Protein AF-A0A9W7ET87-F1 (afdb_monomer_lite)

Foldseek 3Di:
DDPPPDQDFFDQDDQVLLCLLQVLLCVLPVQAGAPPPQNSVLLSLVLRVLLSLLSVDPDPLVSLCVQQPDDPLSVVLVVQLVVLLPDPAQPDSSPSCLVRRRDDDRSSSSSSSSNSSSLSNQLSNQLVVVQVVLCPDPVVVVDPPPPPDPGRYRHLVSSLVSCVVDPRSCRNCVVSSVD

Organism: NCBI:txid1606542

InterPro domains:
  IPR009072 Histone-fold [G3DSA:1.10.20.10] (24-173)

Structure (mmCIF, N/CA/C/O backbone):
data_AF-A0A9W7ET87-F1
#
_entry.id   AF-A0A9W7ET87-F1
#
loop_
_atom_site.group_PDB
_atom_site.id
_atom_site.type_symbol
_atom_site.label_atom_id
_atom_site.label_alt_id
_atom_site.label_comp_id
_atom_site.label_asym_id
_atom_site.label_entity_id
_atom_site.label_seq_id
_atom_site.pdbx_PDB_ins_code
_atom_site.Cartn_x
_atom_site.Cartn_y
_atom_site.Cartn_z
_atom_site.occupancy
_atom_site.B_iso_or_equiv
_atom_site.auth_seq_id
_atom_site.auth_comp_id
_atom_site.auth_asym_id
_atom_site.auth_atom_id
_atom_site.pdbx_PDB_model_num
ATOM 1 N N . MET A 1 1 ? -13.942 -18.338 32.109 1.00 41.56 1 MET A N 1
ATOM 2 C CA . MET A 1 1 ? -13.929 -19.021 30.799 1.00 41.56 1 MET A CA 1
ATOM 3 C C . MET A 1 1 ? -13.629 -17.959 29.756 1.00 41.56 1 MET A C 1
ATOM 5 O O . MET A 1 1 ? -14.531 -17.218 29.395 1.00 41.56 1 MET A O 1
ATOM 9 N N . SER A 1 2 ? -12.359 -17.793 29.382 1.00 45.06 2 SER A N 1
ATOM 10 C CA . SER A 1 2 ? -11.995 -16.888 28.287 1.00 45.06 2 SER A CA 1
ATOM 11 C C . SER A 1 2 ? -12.420 -17.570 26.992 1.00 45.06 2 SER A C 1
ATOM 13 O O . SER A 1 2 ? -11.926 -18.655 26.682 1.00 45.06 2 SER A O 1
ATOM 15 N N . GLN A 1 3 ? -13.413 -17.016 26.299 1.00 45.44 3 GLN A N 1
ATOM 16 C CA . GLN A 1 3 ? -13.704 -17.449 24.941 1.00 45.44 3 GLN A CA 1
ATOM 17 C C . GLN A 1 3 ? -12.479 -17.094 24.098 1.00 45.44 3 GLN A C 1
ATOM 19 O O . GLN A 1 3 ? -12.115 -15.926 24.013 1.00 45.44 3 GLN A O 1
ATOM 24 N N . ASN A 1 4 ? -11.852 -18.105 23.493 1.00 49.28 4 ASN A N 1
ATOM 25 C CA . ASN A 1 4 ? -10.883 -17.937 22.413 1.00 49.28 4 ASN A CA 1
ATOM 26 C C . ASN A 1 4 ? -11.616 -17.279 21.227 1.00 49.28 4 ASN A C 1
ATOM 28 O O . ASN A 1 4 ? -12.059 -17.959 20.301 1.00 49.28 4 ASN A O 1
ATOM 32 N N . GLN A 1 5 ? -11.835 -15.966 21.283 1.00 60.59 5 GLN A N 1
ATOM 33 C CA . GLN A 1 5 ? -12.252 -15.206 20.116 1.00 60.59 5 GLN A CA 1
ATOM 34 C C . GLN A 1 5 ? -11.038 -15.125 19.199 1.00 60.59 5 GLN A C 1
ATOM 36 O O . GLN A 1 5 ? -10.019 -14.537 19.547 1.00 60.59 5 GLN A O 1
ATOM 41 N N . ALA A 1 6 ? -11.126 -15.794 18.051 1.00 79.62 6 ALA A N 1
ATOM 42 C CA . ALA A 1 6 ? -10.106 -15.690 17.023 1.00 79.62 6 ALA A CA 1
ATOM 43 C C . ALA A 1 6 ? -9.986 -14.226 16.580 1.00 79.62 6 ALA A C 1
ATOM 45 O O . ALA A 1 6 ? -11.005 -13.591 16.298 1.00 79.62 6 ALA A O 1
ATOM 46 N N . THR A 1 7 ? -8.755 -13.716 16.500 1.00 85.00 7 THR A N 1
ATOM 47 C CA . THR A 1 7 ? -8.470 -12.367 16.005 1.00 85.00 7 THR A CA 1
ATOM 48 C C . THR A 1 7 ? -9.139 -12.160 14.641 1.00 85.00 7 THR A C 1
ATOM 50 O O . THR A 1 7 ? -8.925 -12.983 13.737 1.00 85.00 7 THR A O 1
ATOM 53 N N . PRO A 1 8 ? -9.964 -11.109 14.468 1.00 89.12 8 PRO A N 1
ATOM 54 C CA . PRO A 1 8 ? -10.597 -10.811 13.191 1.00 89.12 8 PRO A CA 1
ATOM 55 C C . PRO A 1 8 ? -9.557 -10.661 12.076 1.00 89.12 8 PRO A C 1
ATOM 57 O O . PRO A 1 8 ? -8.493 -10.085 12.278 1.00 89.12 8 PRO A O 1
ATOM 60 N N . LYS A 1 9 ? -9.861 -11.177 10.881 1.00 90.75 9 LYS A N 1
ATOM 61 C CA . LYS A 1 9 ? -8.979 -11.094 9.707 1.00 90.75 9 LYS A CA 1
ATOM 62 C C . LYS A 1 9 ? -9.678 -10.416 8.547 1.00 90.75 9 LYS A C 1
ATOM 64 O O . LYS A 1 9 ? -10.901 -10.511 8.414 1.00 90.75 9 LYS A O 1
ATOM 69 N N . MET A 1 10 ? -8.895 -9.778 7.682 1.00 92.88 10 MET A N 1
ATOM 70 C CA . MET A 1 10 ? -9.424 -9.185 6.458 1.00 92.88 10 MET A CA 1
ATOM 71 C C . MET A 1 10 ? -10.121 -10.254 5.608 1.00 92.88 10 MET A C 1
ATOM 73 O O . MET A 1 10 ? -9.591 -11.349 5.390 1.00 92.88 10 MET A O 1
ATOM 77 N N . LYS A 1 11 ? -11.310 -9.936 5.090 1.00 90.69 11 LYS A N 1
ATOM 78 C CA . LYS A 1 11 ? -11.969 -10.788 4.093 1.00 90.69 11 LYS A CA 1
ATOM 79 C C . LYS A 1 11 ? -11.190 -10.731 2.779 1.00 90.69 11 LYS A C 1
ATOM 81 O O . LYS A 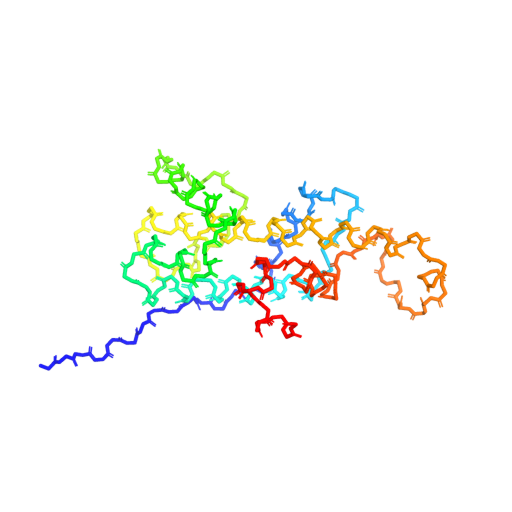1 11 ? -10.689 -9.679 2.393 1.00 90.69 11 LYS A O 1
ATOM 86 N N . LYS A 1 12 ? -11.135 -11.855 2.059 1.00 91.06 12 LYS A N 1
ATOM 87 C CA . LYS A 1 12 ? -10.488 -11.915 0.743 1.00 91.06 12 LYS A CA 1
ATOM 88 C C . LYS A 1 12 ? -11.145 -10.918 -0.217 1.00 91.06 12 LYS A C 1
ATOM 90 O O . LYS A 1 12 ? -12.349 -11.004 -0.455 1.00 91.06 12 LYS A O 1
ATOM 95 N N . MET A 1 13 ? -10.340 -10.031 -0.798 1.00 93.56 13 MET A N 1
ATOM 96 C CA . MET A 1 13 ? -10.794 -9.107 -1.837 1.00 93.56 13 MET A CA 1
ATOM 97 C C . MET A 1 13 ? -11.234 -9.852 -3.099 1.00 93.56 13 MET A C 1
ATOM 99 O O . MET A 1 13 ? -10.558 -10.791 -3.541 1.00 93.56 13 MET A O 1
ATOM 103 N N . SER A 1 14 ? -12.340 -9.409 -3.702 1.00 94.25 14 SER A N 1
ATOM 104 C CA . SER A 1 14 ? -12.731 -9.839 -5.049 1.00 94.25 14 SER A CA 1
ATOM 105 C C . SER A 1 14 ? -11.664 -9.427 -6.071 1.00 94.25 14 SER A C 1
ATOM 107 O O . SER A 1 14 ? -10.883 -8.517 -5.812 1.00 94.25 14 SER A O 1
ATOM 109 N N . VAL A 1 15 ? -11.585 -10.118 -7.211 1.00 91.06 15 VAL A N 1
ATOM 110 C CA . VAL A 1 15 ? -10.605 -9.780 -8.260 1.00 91.06 15 VAL A CA 1
ATOM 111 C C . VAL A 1 15 ? -10.882 -8.381 -8.821 1.00 91.06 15 VAL A C 1
ATOM 113 O O . VAL A 1 15 ? -9.956 -7.584 -8.911 1.00 91.06 15 VAL A O 1
ATOM 116 N N . ASP A 1 16 ? -12.152 -8.046 -9.050 1.00 90.38 16 ASP A N 1
ATOM 117 C CA . ASP A 1 16 ? -12.560 -6.733 -9.560 1.00 90.38 16 ASP A CA 1
ATOM 118 C C . ASP A 1 16 ? -12.201 -5.597 -8.592 1.00 90.38 16 ASP A C 1
ATOM 120 O O . ASP A 1 16 ? -11.670 -4.568 -9.005 1.00 90.38 16 ASP A O 1
ATOM 124 N N . ASP A 1 17 ? -12.394 -5.797 -7.284 1.00 93.50 17 ASP A N 1
ATOM 125 C CA . ASP A 1 17 ? -12.031 -4.784 -6.287 1.00 93.50 17 ASP A CA 1
ATOM 126 C C . ASP A 1 17 ? -10.515 -4.601 -6.146 1.00 93.50 17 ASP A C 1
ATOM 128 O O . ASP A 1 17 ? -10.079 -3.542 -5.705 1.00 93.50 17 ASP A O 1
ATOM 132 N N . GLN A 1 18 ? -9.692 -5.583 -6.538 1.00 93.31 18 GLN A N 1
ATOM 133 C CA . GLN A 1 18 ? -8.232 -5.407 -6.592 1.00 93.31 18 GLN A CA 1
ATOM 134 C C . GLN A 1 18 ? -7.824 -4.399 -7.676 1.00 93.31 18 GLN A C 1
ATOM 136 O O . GLN A 1 18 ? -6.725 -3.851 -7.615 1.00 93.31 18 GLN A O 1
ATOM 141 N N . GLY A 1 19 ? -8.708 -4.090 -8.630 1.00 90.44 19 GLY A N 1
ATOM 142 C CA . GLY A 1 19 ? -8.507 -3.016 -9.600 1.00 90.44 19 GLY A CA 1
ATOM 143 C C . GLY A 1 19 ? -8.298 -1.636 -8.964 1.00 90.44 19 GLY A C 1
ATOM 144 O O . GLY A 1 19 ? -7.703 -0.773 -9.600 1.00 90.44 19 GLY A O 1
ATOM 145 N N . CYS A 1 20 ? -8.681 -1.422 -7.695 1.00 93.19 20 CYS A N 1
ATOM 146 C CA . CYS A 1 20 ? -8.465 -0.139 -7.013 1.00 93.19 20 CYS A CA 1
ATOM 147 C C . CYS A 1 20 ? -6.986 0.279 -6.954 1.00 93.19 20 CYS A C 1
ATOM 149 O O . CYS A 1 20 ? -6.685 1.469 -6.971 1.00 93.19 20 CYS A O 1
ATOM 151 N N . PHE A 1 21 ? -6.050 -0.678 -6.944 1.00 96.00 21 PHE A N 1
ATOM 152 C CA . PHE A 1 21 ? -4.616 -0.377 -6.930 1.00 96.00 21 PHE A CA 1
ATOM 153 C C . PHE A 1 21 ? -4.111 0.243 -8.239 1.00 96.00 21 PHE A C 1
ATOM 155 O O . PHE A 1 21 ? -3.044 0.852 -8.251 1.00 96.00 21 PHE A O 1
ATOM 162 N N . MET A 1 22 ? -4.870 0.122 -9.334 1.00 93.38 22 MET A N 1
ATOM 163 C CA . MET A 1 22 ? -4.535 0.779 -10.599 1.00 93.38 22 MET A CA 1
ATOM 164 C C . MET A 1 22 ? -4.569 2.306 -10.468 1.00 93.38 22 MET A C 1
ATOM 166 O O . MET A 1 22 ? -3.734 2.968 -11.069 1.00 93.38 22 MET A O 1
ATOM 170 N N . ILE A 1 23 ? -5.459 2.848 -9.628 1.00 92.12 23 ILE A N 1
ATOM 171 C CA . ILE A 1 23 ? -5.589 4.296 -9.392 1.00 92.12 23 ILE A CA 1
ATOM 172 C C . ILE A 1 23 ? -4.314 4.858 -8.750 1.00 92.12 23 ILE A C 1
ATOM 174 O O . ILE A 1 23 ? -3.834 5.925 -9.129 1.00 92.12 23 ILE A O 1
ATOM 178 N N . ILE A 1 24 ? -3.728 4.114 -7.804 1.00 93.88 24 ILE A N 1
ATOM 179 C CA . ILE A 1 24 ? -2.457 4.497 -7.177 1.00 93.88 24 ILE A CA 1
ATOM 180 C C . ILE A 1 24 ? -1.322 4.417 -8.196 1.00 93.88 24 ILE A C 1
ATOM 182 O O . ILE A 1 24 ? -0.530 5.347 -8.308 1.00 93.88 24 ILE A O 1
ATOM 186 N N . ALA A 1 25 ? -1.275 3.340 -8.984 1.00 93.44 25 ALA A N 1
ATOM 187 C CA . ALA A 1 25 ? -0.241 3.170 -10.000 1.00 93.44 25 ALA A CA 1
ATOM 188 C C . ALA A 1 25 ? -0.259 4.307 -11.037 1.00 93.44 25 ALA A C 1
ATOM 190 O O . ALA A 1 25 ? 0.796 4.847 -11.354 1.00 93.44 25 ALA A O 1
ATOM 191 N N . GLU A 1 26 ? -1.445 4.703 -11.507 1.00 91.75 26 GLU A N 1
ATOM 192 C CA . GLU A 1 26 ? -1.629 5.810 -12.454 1.00 91.75 26 GLU A CA 1
ATOM 193 C C . GLU A 1 26 ? -1.270 7.168 -11.834 1.00 91.75 26 GLU A C 1
ATOM 195 O O . GLU A 1 26 ? -0.713 8.025 -12.515 1.00 91.75 26 GLU A O 1
ATOM 200 N N . SER A 1 27 ? -1.509 7.348 -10.531 1.00 92.06 27 SER A N 1
ATOM 201 C CA . SER A 1 27 ? -1.105 8.558 -9.804 1.00 92.06 27 SER A CA 1
ATOM 202 C C . SER A 1 27 ? 0.418 8.681 -9.673 1.00 92.06 27 SER A C 1
ATOM 204 O O . SER A 1 27 ? 0.954 9.781 -9.794 1.00 92.06 27 SER A O 1
ATOM 206 N N . CYS A 1 28 ? 1.124 7.568 -9.444 1.00 93.88 28 CYS A N 1
ATOM 207 C CA . CYS A 1 28 ? 2.588 7.548 -9.366 1.00 93.88 28 CYS A CA 1
ATOM 208 C C . CYS A 1 28 ? 3.245 7.656 -10.751 1.00 93.88 28 CYS A C 1
ATOM 210 O O . CYS A 1 28 ? 4.221 8.382 -10.916 1.00 93.88 28 CYS A O 1
ATOM 212 N N . HIS A 1 29 ? 2.716 6.930 -11.740 1.00 92.56 29 HIS A N 1
ATOM 213 C CA . HIS A 1 29 ? 3.279 6.820 -13.087 1.00 92.56 29 HIS A CA 1
ATOM 214 C C . HIS A 1 29 ? 2.168 6.852 -14.152 1.00 92.56 29 HIS A C 1
ATOM 216 O O . HIS A 1 29 ? 1.774 5.799 -14.656 1.00 92.56 29 HIS A O 1
ATOM 222 N N . PRO A 1 30 ? 1.703 8.043 -14.583 1.00 89.75 30 PRO A N 1
ATOM 223 C CA . PRO A 1 30 ? 0.589 8.178 -15.534 1.00 89.75 30 PRO A CA 1
ATOM 224 C C . PRO A 1 30 ? 0.816 7.511 -16.902 1.00 89.75 30 PRO A C 1
ATOM 226 O O . PRO A 1 30 ? -0.129 7.238 -17.638 1.00 89.75 30 PRO A O 1
ATOM 229 N N . GLY A 1 31 ? 2.076 7.259 -17.270 1.00 85.62 31 GLY A N 1
ATOM 230 C CA . GLY A 1 31 ? 2.452 6.578 -18.513 1.00 85.62 31 GLY A CA 1
ATOM 231 C C . GLY A 1 31 ? 2.475 5.050 -18.419 1.00 85.62 31 GLY A C 1
ATOM 232 O O . GLY A 1 31 ? 2.754 4.391 -19.421 1.00 85.62 31 GLY A O 1
ATOM 233 N N . GLN A 1 32 ? 2.218 4.479 -17.240 1.00 86.62 32 GLN A N 1
ATOM 234 C CA . GLN A 1 32 ? 2.312 3.045 -16.997 1.00 86.62 32 GLN A CA 1
ATOM 235 C C . GLN A 1 32 ? 1.020 2.478 -16.429 1.00 86.62 32 GLN A C 1
ATOM 237 O O . GLN A 1 32 ? 0.334 3.092 -15.618 1.00 86.62 32 GLN A O 1
ATOM 242 N N . ARG A 1 33 ? 0.711 1.244 -16.820 1.00 87.81 33 ARG A N 1
ATOM 243 C CA . ARG A 1 33 ? -0.393 0.482 -16.237 1.00 87.81 33 ARG A CA 1
ATOM 244 C C . ARG A 1 33 ? 0.114 -0.449 -15.152 1.00 87.81 33 ARG A C 1
ATOM 246 O O . ARG A 1 33 ? 1.211 -0.988 -15.233 1.00 87.81 33 ARG A O 1
ATOM 253 N N . LEU A 1 34 ? -0.712 -0.733 -14.157 1.00 91.56 34 LEU A N 1
ATOM 254 C CA . LEU A 1 34 ? -0.458 -1.872 -13.282 1.00 91.56 34 LEU A CA 1
ATOM 255 C C . LEU A 1 34 ? -0.803 -3.163 -14.040 1.00 91.56 34 LEU A C 1
ATOM 257 O O . LEU A 1 34 ? -1.898 -3.267 -14.590 1.00 91.56 34 LEU A O 1
ATOM 261 N N . ALA A 1 35 ? 0.090 -4.158 -14.061 1.00 90.19 35 ALA A N 1
ATOM 262 C CA . ALA A 1 35 ? -0.165 -5.419 -14.762 1.00 90.19 35 ALA A CA 1
ATOM 263 C C . ALA A 1 35 ? -1.288 -6.222 -14.075 1.00 90.19 35 ALA A C 1
ATOM 265 O O . ALA A 1 35 ? -1.056 -6.990 -13.135 1.00 90.19 35 ALA A O 1
ATOM 266 N N . TYR A 1 36 ? -2.523 -6.033 -14.530 1.00 87.50 36 TYR A N 1
ATOM 267 C CA . TYR A 1 36 ? -3.710 -6.672 -13.975 1.00 87.50 36 TYR A CA 1
ATOM 268 C C . TYR A 1 36 ? -3.904 -8.099 -14.532 1.00 87.50 36 TYR A C 1
ATOM 270 O O . TYR A 1 36 ? -3.642 -8.335 -15.709 1.00 87.50 36 TYR A O 1
ATOM 278 N N . PRO A 1 37 ? -4.352 -9.080 -13.721 1.00 90.56 37 PRO A N 1
ATOM 279 C CA . PRO A 1 37 ? -4.608 -8.992 -12.281 1.00 90.56 37 PRO A CA 1
ATOM 280 C C . PRO A 1 37 ? -3.365 -9.269 -11.422 1.00 90.56 37 PRO A C 1
ATOM 282 O O . PRO A 1 37 ? -3.423 -9.170 -10.199 1.00 90.56 37 PRO A O 1
ATOM 285 N N . ASN A 1 38 ? -2.238 -9.655 -12.023 1.00 92.00 38 ASN A N 1
ATOM 286 C CA . ASN A 1 38 ? -1.118 -10.250 -11.291 1.00 92.00 38 ASN A CA 1
ATOM 287 C C . ASN A 1 38 ? -0.455 -9.290 -10.290 1.00 92.00 38 ASN A C 1
ATOM 289 O O . ASN A 1 38 ? -0.247 -9.674 -9.140 1.00 92.00 38 ASN A O 1
ATOM 293 N N . SER A 1 39 ? -0.154 -8.053 -10.687 1.00 94.31 39 SER A N 1
ATOM 294 C CA . SER A 1 39 ? 0.415 -7.034 -9.793 1.00 94.31 39 SER A CA 1
ATOM 295 C C . SER A 1 39 ? -0.601 -6.567 -8.749 1.00 94.31 39 SER A C 1
ATOM 297 O O . SER A 1 39 ? -0.265 -6.437 -7.574 1.00 94.31 39 SER A O 1
ATOM 299 N N . ALA A 1 40 ? -1.869 -6.407 -9.142 1.00 94.94 40 ALA A N 1
ATOM 300 C CA . ALA A 1 40 ? -2.953 -6.060 -8.222 1.00 94.94 40 ALA A CA 1
ATOM 301 C C . ALA A 1 40 ? -3.132 -7.122 -7.121 1.00 94.94 40 ALA A C 1
ATOM 303 O O . ALA A 1 40 ? -3.295 -6.794 -5.948 1.00 94.94 40 ALA A O 1
ATOM 304 N N . LYS A 1 41 ? -2.997 -8.406 -7.468 1.00 95.56 41 LYS A N 1
ATOM 305 C CA . LYS A 1 41 ? -3.042 -9.520 -6.515 1.00 95.56 41 LYS A CA 1
ATOM 306 C C . LYS A 1 41 ? -1.890 -9.493 -5.506 1.00 95.56 41 LYS A C 1
ATOM 308 O O . LYS A 1 41 ? -2.093 -9.878 -4.356 1.00 95.56 41 LYS A O 1
ATOM 313 N N . VAL A 1 42 ? -0.697 -9.046 -5.909 1.00 96.75 42 VAL A N 1
ATOM 314 C CA . VAL A 1 42 ? 0.438 -8.853 -4.985 1.00 96.75 42 VAL A CA 1
ATOM 315 C C . VAL A 1 42 ? 0.102 -7.770 -3.959 1.00 96.75 42 VAL A C 1
ATOM 317 O O . VAL A 1 42 ? 0.224 -8.012 -2.759 1.00 96.75 42 VAL A O 1
ATOM 320 N N . LEU A 1 43 ? -0.405 -6.622 -4.414 1.00 97.75 43 LEU A N 1
ATOM 321 C CA . LEU A 1 43 ? -0.806 -5.512 -3.540 1.00 97.75 43 LEU A CA 1
ATOM 322 C C . LEU A 1 43 ? -1.999 -5.872 -2.640 1.00 97.75 43 LEU A C 1
ATOM 324 O O . LEU A 1 43 ? -2.043 -5.476 -1.477 1.00 97.75 43 LEU A O 1
ATOM 328 N N . ALA A 1 44 ? -2.921 -6.713 -3.111 1.00 96.69 44 ALA A N 1
ATOM 329 C CA . ALA A 1 44 ? -3.997 -7.266 -2.289 1.00 96.69 44 ALA A CA 1
ATOM 330 C C . ALA A 1 44 ? -3.469 -8.180 -1.167 1.00 96.69 44 ALA A C 1
ATOM 332 O O . ALA A 1 44 ? -3.991 -8.179 -0.048 1.00 96.69 44 ALA A O 1
ATOM 333 N N . GLY A 1 45 ? -2.421 -8.960 -1.456 1.00 96.88 45 GLY A N 1
ATOM 334 C CA . GLY A 1 45 ? -1.717 -9.775 -0.466 1.00 96.88 45 GLY A CA 1
ATOM 335 C C . GLY A 1 45 ? -1.024 -8.922 0.597 1.00 96.88 45 GLY A C 1
ATOM 336 O O . GLY A 1 45 ? -1.178 -9.192 1.786 1.00 96.88 45 GLY A O 1
ATOM 337 N N . LEU A 1 46 ? -0.341 -7.857 0.173 1.00 97.75 46 LEU A N 1
ATOM 338 C CA . LEU A 1 46 ? 0.246 -6.847 1.059 1.00 97.75 46 LEU A CA 1
ATOM 339 C C . LEU A 1 46 ? -0.807 -6.164 1.933 1.00 97.75 46 LEU A C 1
ATOM 341 O O . LEU A 1 46 ? -0.647 -6.092 3.146 1.00 97.75 46 LEU A O 1
ATOM 345 N N . THR A 1 47 ? -1.920 -5.749 1.334 1.00 97.69 47 THR A N 1
ATOM 346 C CA . THR A 1 47 ? -3.060 -5.163 2.045 1.00 97.69 47 THR A CA 1
ATOM 347 C C . THR A 1 47 ? -3.568 -6.109 3.128 1.00 97.69 47 THR A C 1
ATOM 349 O O . THR A 1 47 ? -3.676 -5.729 4.289 1.00 97.69 47 THR A O 1
ATOM 352 N N . SER A 1 48 ? -3.804 -7.375 2.775 1.00 96.75 48 SER A N 1
ATOM 353 C CA . SER A 1 48 ? -4.254 -8.391 3.731 1.00 96.75 48 SER A CA 1
ATOM 354 C C . SER A 1 48 ? -3.249 -8.597 4.865 1.00 96.75 48 SER A C 1
ATOM 356 O O . SER A 1 48 ? -3.650 -8.784 6.012 1.00 96.75 48 SER A O 1
ATOM 358 N N . HIS A 1 49 ? -1.949 -8.568 4.558 1.00 96.50 49 HIS A N 1
ATOM 359 C CA . HIS A 1 49 ? -0.893 -8.664 5.560 1.00 96.50 49 HIS A CA 1
ATOM 360 C C . HIS A 1 49 ? -0.955 -7.491 6.545 1.00 96.50 49 HIS A C 1
ATOM 362 O O . HIS A 1 49 ? -1.060 -7.732 7.743 1.00 96.50 49 HIS A O 1
ATOM 368 N N . ILE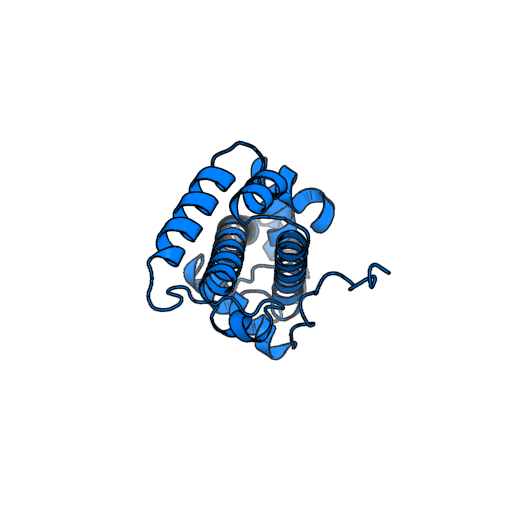 A 1 50 ? -0.982 -6.252 6.047 1.00 97.25 50 ILE A N 1
ATOM 369 C CA . ILE A 1 50 ? -1.046 -5.040 6.875 1.00 97.25 50 ILE A CA 1
ATOM 370 C C . ILE A 1 50 ? -2.293 -5.056 7.765 1.00 97.25 50 ILE A C 1
ATOM 372 O O . ILE A 1 50 ? -2.173 -4.914 8.978 1.00 97.25 50 ILE A O 1
ATOM 376 N N . VAL A 1 51 ? -3.481 -5.309 7.202 1.00 96.94 51 VAL A N 1
ATOM 377 C CA . VAL A 1 51 ? -4.731 -5.346 7.984 1.00 96.94 51 VAL A CA 1
ATOM 378 C C . VAL A 1 51 ? -4.653 -6.371 9.109 1.00 96.94 51 VAL A C 1
ATOM 380 O O . VAL A 1 51 ? -5.046 -6.076 10.231 1.00 96.94 51 VAL A O 1
ATOM 383 N N . ASN A 1 52 ? -4.137 -7.570 8.835 1.00 94.81 52 ASN A N 1
ATOM 384 C CA . ASN A 1 52 ? -4.042 -8.602 9.863 1.00 94.81 52 ASN A CA 1
ATOM 385 C C . ASN A 1 52 ? -3.071 -8.203 10.985 1.00 94.81 52 ASN A C 1
ATOM 387 O O . ASN A 1 52 ? -3.383 -8.456 12.142 1.00 94.81 52 ASN A O 1
ATOM 391 N N . ARG A 1 53 ? -1.956 -7.530 10.668 1.00 95.31 53 ARG A N 1
ATOM 392 C CA . ARG A 1 53 ? -1.028 -6.995 11.680 1.00 95.31 53 ARG A CA 1
ATOM 393 C C . ARG A 1 53 ? -1.715 -5.959 12.571 1.00 95.31 53 ARG A C 1
ATOM 395 O O . ARG A 1 53 ? -1.601 -6.042 13.786 1.00 95.31 53 ARG A O 1
ATOM 402 N N . PHE A 1 54 ? -2.515 -5.067 11.987 1.00 95.81 54 PHE A N 1
ATOM 403 C CA . PHE A 1 54 ? -3.311 -4.106 12.756 1.00 95.81 54 PHE A CA 1
ATOM 404 C C . PHE A 1 54 ? -4.331 -4.765 13.681 1.00 95.81 54 PHE A C 1
ATOM 406 O O . PHE A 1 54 ? -4.592 -4.244 14.756 1.00 95.81 54 PHE A O 1
ATOM 413 N N . MET A 1 55 ? -4.921 -5.892 13.278 1.00 94.31 55 MET A N 1
ATOM 414 C CA . MET A 1 55 ? -5.880 -6.609 14.128 1.00 94.31 55 MET A CA 1
ATOM 415 C C . MET A 1 55 ? -5.213 -7.395 15.259 1.00 94.31 55 MET A C 1
ATOM 417 O O . MET A 1 55 ? -5.882 -7.747 16.226 1.00 94.31 55 MET A O 1
ATOM 421 N N . GLU A 1 56 ? -3.923 -7.700 15.129 1.00 93.38 56 GLU A N 1
ATOM 422 C CA . GLU A 1 56 ? -3.124 -8.375 16.156 1.00 93.38 56 GLU A CA 1
ATOM 423 C C . GLU A 1 56 ? -2.523 -7.396 17.175 1.00 93.38 56 GLU A C 1
ATOM 425 O O . GLU A 1 56 ? -2.160 -7.822 18.268 1.00 93.38 56 GLU A O 1
ATOM 430 N N . ALA A 1 57 ? -2.417 -6.113 16.826 1.00 93.31 57 ALA A N 1
ATOM 431 C CA . ALA A 1 57 ? -1.798 -5.087 17.654 1.00 93.31 57 ALA A CA 1
ATOM 432 C C . ALA A 1 57 ? -2.788 -4.414 18.618 1.00 93.31 57 ALA A C 1
ATOM 434 O O . ALA A 1 57 ? -3.965 -4.236 18.306 1.00 93.31 57 ALA A O 1
ATOM 435 N N . ASP A 1 58 ? -2.276 -3.961 19.766 1.00 90.00 58 ASP A N 1
ATOM 436 C CA . ASP A 1 58 ? -3.074 -3.247 20.771 1.00 90.00 58 ASP A CA 1
ATOM 437 C C . ASP A 1 58 ? -3.438 -1.818 20.333 1.00 90.00 58 ASP A C 1
ATOM 439 O O . ASP A 1 58 ? -4.530 -1.331 20.632 1.00 90.00 58 ASP A O 1
ATOM 443 N N . THR A 1 59 ? -2.532 -1.131 19.626 1.00 92.06 59 THR A N 1
ATOM 444 C CA . THR A 1 59 ? -2.765 0.220 19.091 1.00 92.06 59 THR A CA 1
ATOM 445 C C . THR A 1 59 ? -2.206 0.384 17.680 1.00 92.06 59 THR A C 1
ATOM 447 O O . THR A 1 59 ? -1.344 -0.378 17.231 1.00 92.06 59 THR A O 1
ATOM 450 N N . VAL A 1 60 ? -2.682 1.421 16.985 1.00 93.56 60 VAL A N 1
ATOM 451 C CA . VAL A 1 60 ? -2.201 1.806 15.651 1.00 93.56 60 VAL A CA 1
ATOM 452 C C . VAL A 1 60 ? -0.707 2.127 15.693 1.00 93.56 60 VAL A C 1
ATOM 454 O O . VAL A 1 60 ? 0.042 1.635 14.859 1.00 93.56 60 VAL A O 1
ATOM 457 N N . GLU A 1 61 ? -0.252 2.890 16.683 1.00 93.38 61 GLU A N 1
ATOM 458 C CA . GLU A 1 61 ? 1.142 3.319 16.829 1.00 93.38 61 GLU A CA 1
ATOM 459 C C . GLU A 1 61 ? 2.085 2.138 17.070 1.00 93.38 61 GLU A C 1
ATOM 461 O O . GLU A 1 61 ? 3.138 2.064 16.437 1.00 93.38 61 GLU A O 1
ATOM 466 N N . ILE A 1 62 ? 1.690 1.190 17.930 1.00 94.44 62 ILE A N 1
ATOM 467 C CA . ILE A 1 62 ? 2.460 -0.039 18.166 1.00 94.44 62 ILE A CA 1
ATOM 468 C C . ILE A 1 62 ? 2.551 -0.844 16.869 1.00 94.44 62 ILE A C 1
ATOM 470 O O . ILE A 1 62 ? 3.644 -1.242 16.472 1.00 94.44 62 ILE A O 1
ATOM 474 N N . CYS A 1 63 ? 1.432 -1.022 16.160 1.00 96.81 63 CYS A N 1
ATOM 475 C CA . CYS A 1 63 ? 1.430 -1.739 14.888 1.00 96.81 63 CYS A CA 1
ATOM 476 C C . CYS A 1 63 ? 2.359 -1.090 13.854 1.00 96.81 63 CYS A C 1
ATOM 478 O O . CYS A 1 63 ? 3.099 -1.790 13.162 1.00 96.81 63 CYS A O 1
ATOM 480 N N . LEU A 1 64 ? 2.313 0.238 13.724 1.00 96.94 64 LEU A N 1
ATOM 481 C CA . LEU A 1 64 ? 3.159 0.979 12.792 1.00 96.94 64 LEU A CA 1
ATOM 482 C C . LEU A 1 64 ? 4.640 0.794 13.134 1.00 96.94 64 LEU A C 1
ATOM 484 O O . LEU A 1 64 ? 5.426 0.467 12.245 1.00 96.94 64 LEU A O 1
ATOM 488 N N . ALA A 1 65 ? 5.009 0.933 14.409 1.00 96.12 65 ALA A N 1
ATOM 489 C CA . ALA A 1 65 ? 6.380 0.727 14.867 1.00 96.12 65 ALA A CA 1
ATOM 490 C C . ALA A 1 65 ? 6.861 -0.713 14.626 1.00 96.12 65 ALA A C 1
ATOM 492 O O . ALA A 1 65 ? 7.995 -0.917 14.200 1.00 96.12 65 ALA A O 1
ATOM 493 N N . GLU A 1 66 ? 6.001 -1.713 14.830 1.00 95.69 66 GLU A N 1
ATOM 494 C CA . GLU A 1 66 ? 6.335 -3.114 14.558 1.00 95.69 66 GLU A CA 1
ATOM 495 C C . GLU A 1 66 ? 6.492 -3.428 13.064 1.00 95.69 66 GLU A C 1
ATOM 497 O O . GLU A 1 66 ? 7.310 -4.274 12.705 1.00 95.69 66 GLU A O 1
ATOM 502 N N . ILE A 1 67 ? 5.690 -2.807 12.192 1.00 96.06 67 ILE A N 1
ATOM 503 C CA . ILE A 1 67 ? 5.776 -3.020 10.740 1.00 96.06 67 ILE A CA 1
ATOM 504 C C . ILE A 1 67 ? 7.009 -2.317 10.177 1.00 96.06 67 ILE A C 1
ATOM 506 O O . ILE A 1 67 ? 7.792 -2.930 9.452 1.00 96.06 67 ILE A O 1
ATOM 510 N N . PHE A 1 68 ? 7.164 -1.028 10.471 1.00 96.19 68 PHE A N 1
ATOM 511 C CA . PHE A 1 68 ? 8.156 -0.195 9.801 1.00 96.19 68 PHE A CA 1
ATOM 512 C C . PHE A 1 68 ? 9.503 -0.195 10.517 1.00 96.19 68 PHE A C 1
ATOM 514 O O . PHE A 1 68 ? 10.524 -0.072 9.844 1.00 96.19 68 PHE A O 1
ATOM 521 N N . GLY A 1 69 ? 9.545 -0.405 11.836 1.00 93.75 69 GLY A N 1
ATOM 522 C CA . GLY A 1 69 ? 10.728 -0.132 12.653 1.00 93.75 69 GLY A CA 1
ATOM 523 C C . GLY A 1 69 ? 11.050 1.365 12.704 1.00 93.75 69 GLY A C 1
ATOM 524 O O . GLY A 1 69 ? 10.320 2.185 12.161 1.00 93.75 69 GLY A O 1
ATOM 525 N N . GLU A 1 70 ? 12.157 1.734 13.345 1.00 92.69 70 GLU A N 1
ATOM 526 C CA . GLU A 1 70 ? 12.627 3.125 13.335 1.00 92.69 70 GLU A CA 1
ATOM 527 C C . GLU A 1 70 ? 13.106 3.526 11.925 1.00 92.69 70 GLU A C 1
ATOM 529 O O . GLU A 1 70 ? 13.842 2.772 11.271 1.00 92.69 70 GLU A O 1
ATOM 534 N N . GLY A 1 71 ? 12.684 4.702 11.4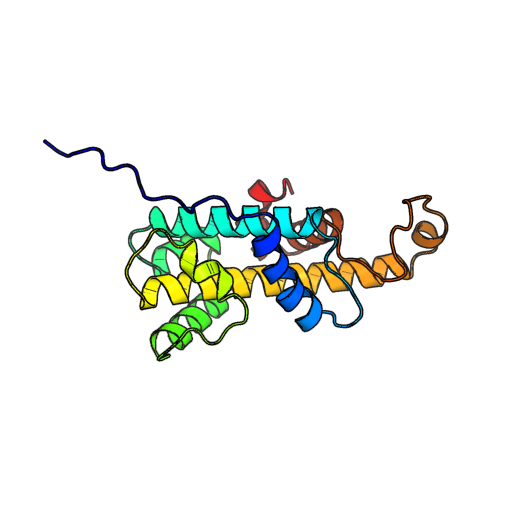50 1.00 93.25 71 GLY A N 1
ATOM 535 C CA . GLY A 1 71 ? 13.046 5.221 10.129 1.00 93.25 71 GLY A CA 1
ATOM 536 C C . GLY A 1 71 ? 12.019 6.186 9.542 1.00 93.25 71 GLY A C 1
ATOM 537 O O . GLY A 1 71 ? 10.986 6.472 10.153 1.00 93.25 71 GLY A O 1
ATOM 538 N N . GLU A 1 72 ? 12.302 6.660 8.330 1.00 94.62 72 GLU A N 1
ATOM 539 C CA . GLU A 1 72 ? 11.464 7.647 7.642 1.00 94.62 72 GLU A CA 1
ATOM 540 C C . GLU A 1 72 ? 10.085 7.065 7.300 1.00 94.62 72 GLU A C 1
ATOM 542 O O . GLU A 1 72 ? 9.077 7.772 7.395 1.00 94.62 72 GLU A O 1
ATOM 547 N N . LEU A 1 73 ? 9.993 5.762 6.985 1.00 94.00 73 LEU A N 1
ATOM 548 C CA . LEU A 1 73 ? 8.701 5.134 6.696 1.00 94.00 73 LEU A CA 1
ATOM 549 C C . LEU A 1 73 ? 7.747 5.202 7.891 1.00 94.00 73 LEU A C 1
ATOM 551 O O . LEU A 1 73 ? 6.549 5.419 7.695 1.00 94.00 73 LEU A O 1
ATOM 555 N N . LEU A 1 74 ? 8.261 5.030 9.112 1.00 96.88 74 LEU A N 1
ATOM 556 C CA . LEU A 1 74 ? 7.455 5.131 10.326 1.00 96.88 74 LEU A CA 1
ATOM 557 C C . LEU A 1 74 ? 6.973 6.564 10.543 1.00 96.88 74 LEU A C 1
ATOM 559 O O . LEU A 1 74 ? 5.779 6.769 10.762 1.00 96.88 74 LEU A O 1
ATOM 563 N N . ASP A 1 75 ? 7.871 7.544 10.439 1.00 95.88 75 ASP A N 1
ATOM 564 C CA . ASP A 1 75 ? 7.544 8.957 10.650 1.00 95.88 75 ASP A CA 1
ATOM 565 C C . ASP A 1 75 ? 6.447 9.424 9.684 1.00 95.88 75 ASP A C 1
ATOM 567 O O . ASP A 1 75 ? 5.454 10.044 10.085 1.00 95.88 75 ASP A O 1
ATOM 571 N N . HIS A 1 76 ? 6.567 9.070 8.405 1.00 95.00 76 HIS A N 1
ATOM 572 C CA . HIS A 1 76 ? 5.551 9.371 7.401 1.00 95.00 76 HIS A CA 1
ATOM 573 C C . HIS A 1 76 ? 4.237 8.626 7.653 1.00 95.00 76 HIS A C 1
ATOM 575 O O . HIS A 1 76 ? 3.165 9.235 7.564 1.00 95.00 76 HIS A O 1
ATOM 581 N N . ALA A 1 77 ? 4.286 7.345 8.024 1.00 95.06 77 ALA A N 1
ATOM 582 C CA . ALA A 1 77 ? 3.080 6.583 8.328 1.00 95.06 77 ALA A CA 1
ATOM 583 C C . ALA A 1 77 ? 2.326 7.163 9.538 1.00 95.06 77 ALA A C 1
ATOM 585 O O . ALA A 1 77 ? 1.108 7.338 9.464 1.00 95.06 77 ALA A O 1
ATOM 586 N N . VAL A 1 78 ? 3.035 7.531 10.612 1.00 95.81 78 VAL A N 1
ATOM 587 C CA . VAL A 1 78 ? 2.470 8.179 11.809 1.00 95.81 78 VAL A CA 1
ATOM 588 C C . VAL A 1 78 ? 1.834 9.524 11.455 1.00 95.81 78 VAL A C 1
ATOM 590 O O . VAL A 1 78 ? 0.704 9.809 11.869 1.00 95.81 78 VAL A O 1
ATOM 593 N N . ASN A 1 79 ? 2.511 10.339 10.644 1.00 94.75 79 ASN A N 1
ATOM 594 C CA . ASN A 1 79 ? 1.970 11.616 10.179 1.00 94.75 79 ASN A CA 1
ATOM 595 C C . ASN A 1 79 ? 0.677 11.428 9.370 1.00 94.75 79 ASN A C 1
ATOM 597 O O . ASN A 1 79 ? -0.317 12.113 9.631 1.00 94.75 79 ASN A O 1
ATOM 601 N N . ASN A 1 80 ? 0.649 10.456 8.455 1.00 92.94 80 ASN A N 1
ATOM 602 C CA . ASN A 1 80 ? -0.527 10.153 7.639 1.00 92.94 80 ASN A CA 1
ATOM 603 C C . ASN A 1 80 ? -1.718 9.700 8.494 1.00 92.94 80 ASN A C 1
ATOM 605 O O . ASN A 1 80 ? -2.813 10.254 8.364 1.00 92.94 80 ASN A O 1
ATOM 609 N N . VAL A 1 81 ? -1.528 8.753 9.419 1.00 94.00 81 VAL A N 1
ATOM 610 C CA . VAL A 1 81 ? -2.633 8.286 10.277 1.00 94.00 81 VAL A CA 1
ATOM 611 C C . VAL A 1 81 ? -3.112 9.367 11.249 1.00 94.00 81 VAL A C 1
ATOM 613 O O . VAL A 1 81 ? -4.299 9.410 11.577 1.00 94.00 81 VAL A O 1
ATOM 616 N N . THR A 1 82 ? -2.229 10.274 11.676 1.00 93.81 82 THR A N 1
ATOM 617 C CA . THR A 1 82 ? -2.586 11.418 12.531 1.00 93.81 82 THR A CA 1
ATOM 618 C C . THR A 1 82 ? -3.415 12.450 11.770 1.00 93.81 82 THR A C 1
ATOM 620 O O . THR A 1 82 ? -4.360 13.018 12.322 1.00 93.81 82 THR A O 1
ATOM 623 N N . ALA A 1 83 ? -3.087 12.701 10.500 1.00 92.06 83 ALA A N 1
ATOM 624 C CA . ALA A 1 83 ? -3.869 13.580 9.638 1.00 92.06 83 ALA A CA 1
ATOM 625 C C . ALA A 1 83 ? -5.264 12.995 9.375 1.00 92.06 83 ALA A C 1
ATOM 627 O O . ALA A 1 83 ? -6.268 13.690 9.536 1.00 92.06 83 ALA A O 1
ATOM 628 N N . VAL A 1 84 ? -5.337 11.699 9.062 1.00 92.50 84 VAL A N 1
ATOM 629 C CA . VAL A 1 84 ? -6.602 10.997 8.810 1.00 92.50 84 VAL A CA 1
ATOM 630 C C . VAL A 1 84 ? -7.484 10.907 10.056 1.00 92.50 84 VAL A C 1
ATOM 632 O O . VAL A 1 84 ? -8.700 11.029 9.937 1.00 92.50 84 VAL A O 1
ATOM 635 N N . ALA A 1 85 ? -6.912 10.798 11.258 1.00 91.00 85 ALA A N 1
ATOM 636 C CA . ALA A 1 85 ? -7.686 10.809 12.504 1.00 91.00 85 ALA A CA 1
ATOM 637 C C . ALA A 1 85 ? -8.472 12.111 12.741 1.00 91.00 85 ALA A C 1
ATOM 639 O O . ALA A 1 85 ? -9.442 12.121 13.497 1.00 91.00 85 ALA A O 1
ATOM 640 N N . LYS A 1 86 ? -8.065 13.211 12.097 1.00 91.44 86 LYS A N 1
ATOM 641 C CA . LYS A 1 86 ? -8.733 14.519 12.175 1.00 91.44 86 LYS A CA 1
ATOM 642 C C . LYS A 1 86 ? -9.721 14.751 11.028 1.00 91.44 86 LYS A C 1
ATOM 644 O O . LYS A 1 86 ? -10.427 15.757 11.040 1.00 91.44 86 LYS A O 1
ATOM 649 N N . ALA A 1 87 ? -9.751 13.866 10.033 1.00 88.62 87 ALA A N 1
ATOM 650 C CA . ALA A 1 87 ? -10.609 14.000 8.867 1.00 88.62 87 ALA A CA 1
ATOM 651 C C . ALA A 1 87 ? -12.037 13.519 9.169 1.00 88.62 87 ALA A C 1
ATOM 653 O O . ALA A 1 87 ? -12.250 12.582 9.937 1.00 88.62 87 ALA A O 1
ATOM 654 N N . THR A 1 88 ? -13.032 14.150 8.543 1.00 85.62 88 THR A N 1
ATOM 655 C CA . THR A 1 88 ? -14.434 13.719 8.663 1.00 85.62 88 THR A CA 1
ATOM 656 C C . THR A 1 88 ? -14.700 12.435 7.889 1.00 85.62 88 THR A C 1
ATOM 658 O O . THR A 1 88 ? -15.488 11.606 8.342 1.00 85.62 88 THR A O 1
ATOM 661 N N . ASP A 1 89 ? -14.017 12.260 6.758 1.00 86.19 89 ASP A N 1
ATOM 662 C CA . ASP A 1 89 ? -14.079 11.101 5.874 1.00 86.19 89 ASP A CA 1
ATOM 663 C C . ASP A 1 89 ? -12.677 10.732 5.385 1.00 86.19 89 ASP A C 1
ATOM 665 O O . ASP A 1 89 ? -11.746 11.535 5.475 1.00 86.19 89 ASP A O 1
ATOM 669 N N . TYR A 1 90 ? -12.524 9.508 4.872 1.00 85.50 90 TYR A N 1
ATOM 670 C CA . TYR A 1 90 ? -11.262 9.080 4.274 1.00 85.50 90 TYR A CA 1
ATOM 671 C C . TYR A 1 90 ? -10.927 10.018 3.101 1.00 85.50 90 TYR A C 1
ATOM 673 O O . TYR A 1 90 ? -11.836 10.308 2.331 1.00 85.50 90 TYR A O 1
ATOM 681 N N . PRO A 1 91 ? -9.696 10.537 2.959 1.00 82.75 91 PRO A N 1
ATOM 682 C CA . PRO A 1 91 ? -9.358 11.455 1.864 1.00 82.75 91 PRO A CA 1
ATOM 683 C C . PRO A 1 91 ? -8.620 10.788 0.690 1.00 82.75 91 PRO A C 1
ATOM 685 O O . PRO A 1 91 ? -8.403 11.441 -0.326 1.00 82.75 91 PRO A O 1
ATOM 688 N N . GLY A 1 92 ? -8.177 9.536 0.844 1.00 85.00 92 GLY A N 1
ATOM 689 C CA . GLY A 1 92 ? -7.341 8.840 -0.141 1.00 85.00 92 GLY A CA 1
ATOM 690 C C . GLY A 1 92 ? -8.141 8.083 -1.198 1.00 85.00 92 GLY A C 1
ATOM 691 O O . GLY A 1 92 ? -9.355 7.962 -1.117 1.00 85.00 92 GLY A O 1
ATOM 692 N N . ASN A 1 93 ? -7.463 7.502 -2.177 1.00 88.88 93 ASN A N 1
ATOM 693 C CA . ASN A 1 93 ? -8.075 6.850 -3.334 1.00 88.88 93 ASN A CA 1
ATOM 694 C C . ASN A 1 93 ? -8.593 5.425 -3.060 1.00 88.88 93 ASN A C 1
ATOM 696 O O . ASN A 1 93 ? -9.393 4.893 -3.833 1.00 88.88 93 ASN A O 1
ATOM 700 N N . LEU A 1 94 ? -8.173 4.782 -1.966 1.00 91.62 94 LEU A N 1
ATOM 701 C CA . LEU A 1 94 ? -8.502 3.382 -1.663 1.00 91.62 94 LEU A CA 1
ATOM 702 C C . LEU A 1 94 ? -9.818 3.163 -0.884 1.00 91.62 94 LEU A C 1
ATOM 704 O O . LEU A 1 94 ? -9.935 2.205 -0.116 1.00 91.62 94 LEU A O 1
ATOM 708 N N . TYR A 1 95 ? -10.859 3.974 -1.116 1.00 87.75 95 TYR A N 1
ATOM 709 C CA . TYR A 1 95 ? -12.177 3.826 -0.461 1.00 87.75 95 TYR A CA 1
ATOM 710 C C . TYR A 1 95 ? -12.792 2.425 -0.590 1.00 87.75 95 TYR A C 1
ATOM 712 O O . TYR A 1 95 ? -13.477 1.954 0.320 1.00 87.75 95 TYR A O 1
ATOM 720 N N . THR A 1 96 ? -12.530 1.728 -1.700 1.00 91.12 96 THR A N 1
ATOM 721 C CA . THR A 1 96 ? -13.003 0.354 -1.936 1.00 91.12 96 THR A CA 1
ATOM 722 C C . THR A 1 96 ? -12.530 -0.624 -0.855 1.00 91.12 96 THR A C 1
ATOM 724 O O . THR A 1 96 ? -13.180 -1.647 -0.638 1.00 91.12 96 THR A O 1
ATOM 727 N N . LEU A 1 97 ? -11.444 -0.319 -0.135 1.00 92.62 97 LEU A N 1
ATOM 728 C CA . LEU A 1 97 ? -10.930 -1.156 0.949 1.00 92.62 97 LEU A CA 1
ATOM 729 C C . LEU A 1 97 ? -11.761 -1.073 2.234 1.00 92.62 97 LEU A C 1
ATOM 731 O O . LEU A 1 97 ? -11.752 -2.030 3.008 1.00 92.62 97 LEU A O 1
ATOM 735 N N . LEU A 1 98 ? -12.529 0.002 2.449 1.00 91.12 98 LEU A N 1
ATOM 736 C CA . LEU A 1 98 ? -13.282 0.219 3.693 1.00 91.12 98 LEU A CA 1
ATOM 737 C C . LEU A 1 98 ? -14.238 -0.946 4.005 1.00 91.12 98 LEU A C 1
ATOM 739 O O . LEU A 1 98 ? -14.327 -1.386 5.146 1.00 91.12 98 LEU A O 1
ATOM 743 N N . LYS A 1 99 ? -14.887 -1.527 2.984 1.00 91.38 99 LYS A N 1
ATOM 744 C CA . LYS A 1 99 ? -15.815 -2.669 3.143 1.00 91.38 99 LYS A CA 1
ATOM 745 C C . LYS A 1 99 ? -15.141 -3.989 3.548 1.00 91.38 99 LYS A C 1
ATOM 747 O O . LYS A 1 99 ? -15.835 -4.955 3.869 1.00 91.38 99 LYS A O 1
ATOM 752 N N . TYR A 1 100 ? -13.813 -4.057 3.484 1.00 93.56 100 TYR A N 1
ATOM 753 C CA . TYR A 1 100 ? -13.028 -5.247 3.809 1.00 93.56 100 TYR A CA 1
ATOM 754 C C . TYR A 1 100 ? -12.402 -5.201 5.204 1.00 93.56 100 TYR A C 1
ATOM 756 O O . TYR A 1 100 ? -11.886 -6.229 5.658 1.00 93.56 100 TYR A O 1
ATOM 764 N N . MET A 1 101 ? -12.448 -4.046 5.875 1.00 93.81 101 MET A N 1
ATOM 765 C CA . MET A 1 101 ? -11.876 -3.885 7.207 1.00 93.81 101 MET A CA 1
ATOM 766 C C . MET A 1 101 ? -12.671 -4.705 8.234 1.00 93.81 101 MET A C 1
ATOM 768 O O . MET A 1 101 ? -13.899 -4.615 8.282 1.00 93.81 101 MET A O 1
ATOM 772 N N . PRO A 1 102 ? -11.997 -5.531 9.051 1.00 92.62 102 PRO A N 1
ATOM 773 C CA . PRO A 1 102 ? -12.653 -6.362 10.055 1.00 92.62 102 PRO A CA 1
ATOM 774 C C . PRO A 1 102 ? -12.856 -5.642 11.404 1.00 92.62 102 PRO A C 1
ATOM 776 O O . PRO A 1 102 ? -13.158 -6.299 12.398 1.00 92.62 102 PRO A O 1
ATOM 779 N N . CYS A 1 103 ? -12.716 -4.313 11.447 1.00 88.56 103 CYS A N 1
ATOM 780 C CA . CYS A 1 103 ? -12.988 -3.471 12.611 1.00 88.56 103 CYS A CA 1
ATOM 781 C C . CYS A 1 103 ? -14.164 -2.516 12.338 1.00 88.56 103 CYS A C 1
ATOM 783 O O . CYS A 1 103 ? -14.453 -2.172 11.195 1.00 88.56 103 CYS A O 1
ATOM 785 N N . SER A 1 104 ? -14.876 -2.119 13.396 1.00 85.56 104 SER A N 1
ATOM 786 C CA . SER A 1 104 ? -16.042 -1.226 13.303 1.00 85.56 104 SER A CA 1
ATOM 787 C C . SER A 1 104 ? -15.721 0.239 13.592 1.00 85.56 104 SER A C 1
ATOM 789 O O . SER A 1 104 ? -16.549 1.104 13.311 1.00 85.56 104 SER A O 1
ATOM 791 N N . ASP A 1 105 ? -14.558 0.527 14.185 1.00 91.81 105 ASP A N 1
ATOM 792 C CA . ASP A 1 105 ? -14.155 1.900 14.473 1.00 91.81 105 ASP A CA 1
ATOM 793 C C . ASP A 1 105 ? -13.798 2.629 13.173 1.00 91.81 105 ASP A C 1
ATOM 795 O O . ASP A 1 105 ? -12.903 2.207 12.432 1.00 91.81 105 ASP A O 1
ATOM 799 N N . LYS A 1 106 ? -14.522 3.719 12.882 1.00 91.56 106 LYS A N 1
ATOM 800 C CA . LYS A 1 106 ? -14.352 4.483 11.638 1.00 91.56 106 LYS A CA 1
ATOM 801 C C . LYS A 1 106 ? -12.939 5.053 11.545 1.00 91.56 106 LYS A C 1
ATOM 803 O O . LYS A 1 106 ? -12.340 4.978 10.478 1.00 91.56 106 LYS A O 1
ATOM 808 N N . ILE A 1 107 ? -12.400 5.601 12.634 1.00 92.62 107 ILE A N 1
ATOM 809 C CA . ILE A 1 107 ? -11.093 6.262 12.620 1.00 92.62 107 ILE A CA 1
ATOM 810 C C . ILE A 1 107 ? -9.996 5.230 12.371 1.00 92.62 107 ILE A C 1
ATOM 812 O O . ILE A 1 107 ? -9.229 5.386 11.423 1.00 92.62 107 ILE A O 1
ATOM 816 N N . THR A 1 108 ? -9.983 4.132 13.123 1.00 93.19 108 THR A N 1
ATOM 817 C CA . THR A 1 108 ? -9.042 3.023 12.938 1.00 93.19 108 THR A CA 1
ATOM 818 C C . THR A 1 108 ? -9.137 2.445 11.528 1.00 93.19 108 THR A C 1
ATOM 820 O O . THR A 1 108 ? -8.114 2.246 10.881 1.00 93.19 108 THR A O 1
ATOM 823 N N . THR A 1 109 ? -10.349 2.239 11.005 1.00 94.19 109 THR A N 1
ATOM 824 C CA . THR A 1 109 ? -10.566 1.790 9.617 1.00 94.19 109 THR A CA 1
ATOM 825 C C . THR A 1 109 ? -9.868 2.727 8.629 1.00 94.19 109 THR A C 1
ATOM 827 O O . THR A 1 109 ? -9.116 2.271 7.770 1.00 94.19 109 THR A O 1
ATOM 830 N N . MET A 1 110 ? -10.081 4.039 8.752 1.00 94.75 110 MET A N 1
ATOM 831 C CA . MET A 1 110 ? -9.466 5.020 7.855 1.00 94.75 110 MET A CA 1
ATOM 832 C C . MET A 1 110 ? -7.943 5.071 8.011 1.00 94.75 110 MET A C 1
ATOM 834 O O . MET A 1 110 ? -7.243 5.186 7.010 1.00 94.75 110 MET A O 1
ATOM 838 N N . GLN A 1 111 ? -7.421 4.960 9.234 1.00 95.50 111 GLN A N 1
ATOM 839 C CA . GLN A 1 111 ? -5.981 4.933 9.496 1.00 95.50 111 GLN A CA 1
ATOM 840 C C . GLN A 1 111 ? -5.315 3.712 8.855 1.00 95.50 111 GLN A C 1
ATOM 842 O O . GLN A 1 111 ? -4.300 3.864 8.184 1.00 95.50 111 GLN A O 1
ATOM 847 N N . ILE A 1 112 ? -5.923 2.526 8.971 1.00 95.81 112 ILE A N 1
ATOM 848 C CA . ILE A 1 112 ? -5.428 1.305 8.321 1.00 95.81 112 ILE A CA 1
ATOM 849 C C . ILE A 1 112 ? -5.382 1.491 6.801 1.00 95.81 112 ILE A C 1
ATOM 851 O O . ILE A 1 112 ? -4.363 1.200 6.174 1.00 95.81 112 ILE A O 1
ATOM 855 N N . VAL A 1 113 ? -6.462 2.004 6.199 1.00 95.69 113 VAL A N 1
ATOM 856 C CA . VAL A 1 113 ? -6.513 2.246 4.747 1.00 95.69 113 VAL A CA 1
ATOM 857 C C . VAL A 1 113 ? -5.484 3.298 4.321 1.00 95.69 113 VAL A C 1
ATOM 859 O O . VAL A 1 113 ? -4.815 3.094 3.311 1.00 95.69 113 VAL A O 1
ATOM 862 N N . ALA A 1 114 ? -5.265 4.344 5.121 1.00 95.62 114 ALA A N 1
ATOM 863 C CA . ALA A 1 114 ? -4.221 5.337 4.873 1.00 95.62 114 ALA A CA 1
ATOM 864 C C . ALA A 1 114 ? -2.815 4.721 4.899 1.00 95.62 114 ALA A C 1
ATOM 866 O O . ALA A 1 114 ? -1.993 5.026 4.038 1.00 95.62 114 ALA A O 1
ATOM 867 N N . THR A 1 115 ? -2.538 3.821 5.848 1.00 96.94 115 THR A N 1
ATOM 868 C CA . THR A 1 115 ? -1.269 3.082 5.890 1.00 96.94 115 THR A CA 1
ATOM 869 C C . THR A 1 115 ? -1.096 2.207 4.652 1.00 96.94 115 THR A C 1
ATOM 871 O O . THR A 1 115 ? -0.021 2.195 4.060 1.00 96.94 115 THR A O 1
ATOM 874 N N . ILE A 1 116 ? -2.144 1.499 4.224 1.00 97.25 116 ILE A N 1
ATOM 875 C CA . ILE A 1 116 ? -2.100 0.675 3.008 1.00 97.25 116 ILE A CA 1
ATOM 876 C C . ILE A 1 116 ? -1.823 1.539 1.777 1.00 97.25 116 ILE A C 1
ATOM 878 O O . ILE A 1 116 ? -0.973 1.174 0.967 1.00 97.25 116 ILE A O 1
ATOM 882 N N . GLU A 1 117 ? -2.524 2.665 1.629 1.00 96.56 117 GLU A N 1
ATOM 883 C CA . GLU A 1 117 ? -2.340 3.576 0.498 1.00 96.56 117 GLU A CA 1
ATOM 884 C C . GLU A 1 117 ? -0.925 4.147 0.470 1.00 96.56 117 GLU A C 1
ATOM 886 O O . GLU A 1 117 ? -0.294 4.130 -0.585 1.00 96.56 117 GLU A O 1
ATOM 891 N N . TYR A 1 118 ? -0.395 4.544 1.628 1.00 96.56 118 TYR A N 1
ATOM 892 C CA . TYR A 1 118 ? 0.983 5.004 1.762 1.00 96.56 118 TYR A CA 1
ATOM 893 C C . TYR A 1 118 ? 1.988 3.940 1.299 1.00 96.56 118 TYR A C 1
ATOM 895 O O . TYR A 1 118 ? 2.764 4.187 0.382 1.00 96.56 118 TYR A O 1
ATOM 903 N N . VAL A 1 119 ? 1.919 2.720 1.843 1.00 97.56 119 VAL A N 1
ATOM 904 C CA . VAL A 1 119 ? 2.854 1.645 1.465 1.00 97.56 119 VAL A CA 1
ATOM 905 C C . VAL A 1 119 ? 2.723 1.273 -0.013 1.00 97.56 119 VAL A C 1
ATOM 907 O O . VAL A 1 119 ? 3.726 1.047 -0.689 1.00 97.56 119 VAL A O 1
ATOM 910 N N . CYS A 1 120 ? 1.495 1.200 -0.535 1.00 97.75 120 CYS A N 1
ATOM 911 C CA . CYS A 1 120 ? 1.280 0.931 -1.955 1.00 97.75 120 CYS A CA 1
ATOM 912 C C . CYS A 1 120 ? 1.892 2.031 -2.824 1.00 97.75 120 CYS A C 1
ATOM 914 O O . CYS A 1 120 ? 2.496 1.705 -3.839 1.00 97.75 120 CYS A O 1
ATOM 916 N N . THR A 1 121 ? 1.762 3.296 -2.420 1.00 97.25 121 THR A N 1
ATOM 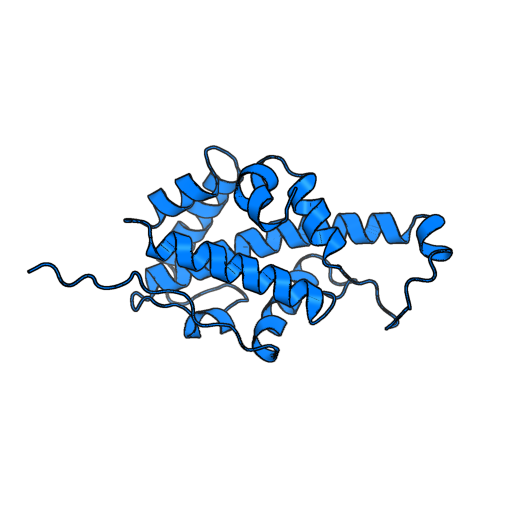917 C CA . THR A 1 121 ? 2.340 4.450 -3.122 1.00 97.25 121 THR A CA 1
ATOM 918 C C . THR A 1 121 ? 3.863 4.357 -3.165 1.00 97.25 121 THR A C 1
ATOM 920 O O . THR A 1 121 ? 4.425 4.424 -4.253 1.00 97.25 121 THR A O 1
ATOM 923 N N . GLU A 1 122 ? 4.525 4.097 -2.033 1.00 97.81 122 GLU A N 1
ATOM 924 C CA . GLU A 1 122 ? 5.990 3.951 -1.970 1.00 97.81 122 GLU A CA 1
ATOM 925 C C . GLU A 1 122 ? 6.495 2.819 -2.878 1.00 97.81 122 GLU A C 1
ATOM 927 O O . GLU A 1 122 ? 7.383 3.003 -3.716 1.00 97.81 122 GLU A O 1
ATOM 932 N N . ILE A 1 123 ? 5.877 1.637 -2.779 1.00 98.31 123 ILE A N 1
ATOM 933 C CA . ILE A 1 123 ? 6.261 0.486 -3.604 1.00 98.31 123 ILE A CA 1
ATOM 934 C C . ILE A 1 123 ? 6.007 0.774 -5.088 1.00 98.31 123 ILE A C 1
ATOM 936 O O . ILE A 1 123 ? 6.835 0.413 -5.924 1.00 98.31 123 ILE A O 1
ATOM 940 N N . LEU A 1 124 ? 4.877 1.396 -5.437 1.00 97.88 124 LEU A N 1
ATOM 941 C CA . LEU A 1 124 ? 4.519 1.684 -6.826 1.00 97.88 124 LEU A CA 1
ATOM 942 C C . LEU A 1 124 ? 5.391 2.775 -7.445 1.00 97.88 124 LEU A C 1
ATOM 944 O O . LEU A 1 124 ? 5.754 2.629 -8.609 1.00 97.88 124 LEU A O 1
ATOM 948 N N . ALA A 1 125 ? 5.774 3.801 -6.684 1.00 97.06 125 ALA A N 1
ATOM 949 C CA . ALA A 1 125 ? 6.703 4.836 -7.131 1.00 97.06 125 ALA A CA 1
ATOM 950 C C . ALA A 1 125 ? 8.082 4.243 -7.478 1.00 97.06 125 ALA A C 1
ATOM 952 O O . ALA A 1 125 ? 8.663 4.516 -8.529 1.00 97.06 125 ALA A O 1
ATOM 953 N N . LEU A 1 126 ? 8.602 3.354 -6.629 1.00 97.19 126 LEU A N 1
ATOM 954 C CA . LEU A 1 126 ? 9.867 2.674 -6.905 1.00 97.19 126 LEU A CA 1
ATOM 955 C C . LEU A 1 126 ? 9.739 1.660 -8.048 1.00 97.19 126 LEU A C 1
ATOM 957 O O . LEU A 1 126 ? 10.607 1.585 -8.920 1.00 97.19 126 LEU A O 1
ATOM 961 N N . ALA A 1 127 ? 8.659 0.879 -8.071 1.00 96.31 127 ALA A N 1
ATOM 962 C CA . ALA A 1 127 ? 8.445 -0.150 -9.083 1.00 96.31 127 ALA A CA 1
ATOM 963 C C . ALA A 1 127 ? 8.226 0.446 -10.478 1.00 96.31 127 ALA A C 1
ATOM 965 O O . ALA A 1 127 ? 8.750 -0.093 -11.453 1.00 96.31 127 ALA A O 1
ATOM 966 N N . GLY A 1 128 ? 7.499 1.559 -10.585 1.00 94.38 128 GLY A N 1
ATOM 967 C CA . GLY A 1 128 ? 7.332 2.273 -11.845 1.00 94.38 128 GLY A CA 1
ATOM 968 C C . GLY A 1 128 ? 8.652 2.846 -12.345 1.00 94.38 128 GLY A C 1
ATOM 969 O O . GLY A 1 128 ? 9.028 2.577 -13.483 1.00 94.38 128 GLY A O 1
ATOM 970 N N . ALA A 1 129 ? 9.445 3.485 -11.478 1.00 93.62 129 ALA A N 1
ATOM 971 C CA . ALA A 1 129 ? 10.782 3.962 -11.843 1.00 93.62 129 ALA A CA 1
ATOM 972 C C . ALA A 1 129 ? 11.724 2.826 -12.301 1.00 93.62 129 ALA A C 1
ATOM 974 O O . ALA A 1 129 ? 12.545 3.008 -13.204 1.00 93.62 129 ALA A O 1
ATOM 975 N N . ILE A 1 130 ? 11.619 1.634 -11.703 1.00 90.75 130 ILE A N 1
ATOM 976 C CA . ILE A 1 130 ? 12.346 0.433 -12.152 1.00 90.75 130 ILE A CA 1
ATOM 977 C C . ILE A 1 130 ? 11.843 -0.020 -13.528 1.00 90.75 130 ILE A C 1
ATOM 979 O O . ILE A 1 130 ? 12.651 -0.283 -14.419 1.00 90.75 130 ILE A O 1
ATOM 983 N N . SER A 1 131 ? 10.526 -0.089 -13.710 1.00 89.38 131 SER A N 1
ATOM 984 C CA . SER A 1 131 ? 9.882 -0.473 -14.967 1.00 89.38 131 SER A CA 1
ATOM 985 C C . SER A 1 131 ? 10.271 0.461 -16.120 1.00 89.38 131 SER A C 1
ATOM 987 O O . SER A 1 131 ? 10.621 -0.025 -17.196 1.00 89.38 131 SER A O 1
ATOM 989 N N . GLU A 1 132 ? 10.296 1.780 -15.895 1.00 87.62 132 GLU A N 1
ATOM 990 C CA . GLU A 1 132 ? 10.756 2.785 -16.872 1.00 87.62 132 GLU A CA 1
ATOM 991 C C . GLU A 1 132 ? 12.200 2.509 -17.302 1.00 87.62 132 GLU A C 1
ATOM 993 O O . GLU A 1 132 ? 12.481 2.335 -18.486 1.00 87.62 132 GLU A O 1
ATOM 998 N N . LYS A 1 133 ? 13.114 2.347 -16.337 1.00 83.69 133 LYS A N 1
ATOM 999 C CA . LYS A 1 133 ? 14.530 2.066 -16.625 1.00 83.69 133 LYS A CA 1
ATOM 1000 C C . LYS A 1 133 ? 14.739 0.765 -17.393 1.00 83.69 133 LYS A C 1
ATOM 1002 O O . LYS A 1 133 ? 15.705 0.656 -18.146 1.00 83.69 133 LYS A O 1
ATOM 1007 N N . LEU A 1 134 ? 13.897 -0.244 -17.173 1.00 78.06 134 LEU A N 1
ATOM 1008 C CA . LEU A 1 134 ? 13.986 -1.517 -17.887 1.00 78.06 134 LEU A CA 1
ATOM 1009 C C . LEU A 1 134 ? 13.519 -1.394 -19.340 1.00 78.06 134 LEU A C 1
ATOM 1011 O O . LEU A 1 134 ? 14.093 -2.063 -20.196 1.00 78.06 134 LEU A O 1
ATOM 1015 N N . GLN A 1 135 ? 12.542 -0.535 -19.636 1.00 70.31 135 GLN A N 1
ATOM 1016 C CA . GLN A 1 135 ? 12.044 -0.316 -21.002 1.00 70.31 135 GLN A CA 1
ATOM 1017 C C . GLN A 1 135 ? 13.106 0.280 -21.929 1.00 70.31 135 GLN A C 1
ATOM 1019 O O . GLN A 1 135 ? 13.153 -0.053 -23.115 1.00 70.31 135 GLN A O 1
ATOM 1024 N N . ASP A 1 136 ? 14.008 1.091 -21.379 1.00 67.12 136 ASP A N 1
ATOM 1025 C CA . ASP A 1 136 ? 15.109 1.692 -22.131 1.00 67.12 136 ASP A CA 1
ATOM 1026 C C . ASP A 1 136 ? 16.251 0.704 -22.438 1.00 67.12 136 ASP A C 1
ATOM 1028 O O . ASP A 1 136 ? 17.122 0.989 -23.267 1.00 67.12 136 ASP A O 1
ATOM 1032 N N . GLN A 1 137 ? 16.270 -0.482 -21.815 1.00 64.56 137 GLN A N 1
ATOM 1033 C CA . GLN A 1 137 ? 17.366 -1.435 -21.993 1.00 64.56 137 GLN A CA 1
ATOM 1034 C C . GLN A 1 137 ? 17.230 -2.251 -23.293 1.00 64.56 137 GLN A C 1
ATOM 1036 O O . GLN A 1 137 ? 16.168 -2.811 -23.577 1.00 64.56 137 GLN A O 1
ATOM 1041 N N . PRO A 1 138 ? 18.325 -2.446 -24.062 1.00 57.69 138 PRO A N 1
ATOM 1042 C CA . PRO A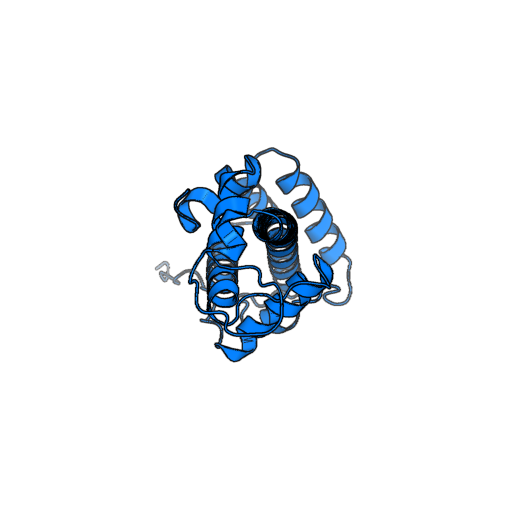 1 138 ? 18.312 -3.248 -25.293 1.00 57.69 138 PRO A CA 1
ATOM 1043 C C . PRO A 1 138 ? 17.830 -4.688 -25.085 1.00 57.69 138 PRO A C 1
ATOM 1045 O O . PRO A 1 138 ? 17.251 -5.294 -25.984 1.00 57.69 138 PRO A O 1
ATOM 1048 N N . GLN A 1 139 ? 18.055 -5.232 -23.886 1.00 57.59 139 GLN A N 1
ATOM 1049 C CA . GLN A 1 139 ? 17.601 -6.564 -23.493 1.00 57.59 139 GLN A CA 1
ATOM 1050 C C . GLN A 1 139 ? 16.070 -6.671 -23.471 1.00 57.59 139 GLN A C 1
ATOM 1052 O O . GLN A 1 139 ? 15.549 -7.728 -23.802 1.00 57.59 139 GLN A O 1
ATOM 1057 N N . TRP A 1 140 ? 15.354 -5.582 -23.171 1.00 52.22 140 TRP A N 1
ATOM 1058 C CA . TRP A 1 140 ? 13.890 -5.528 -23.133 1.00 52.22 140 TRP A CA 1
ATOM 1059 C C . TRP A 1 140 ? 13.271 -5.520 -24.537 1.00 52.22 140 TRP A C 1
ATOM 1061 O O . TRP A 1 140 ? 12.251 -6.160 -24.759 1.00 52.22 140 TRP A O 1
ATOM 1071 N N . LYS A 1 141 ? 13.945 -4.904 -25.522 1.00 52.19 141 LYS A N 1
ATOM 1072 C CA . LYS A 1 141 ? 13.541 -4.949 -26.944 1.00 52.19 141 LYS A CA 1
ATOM 1073 C C . LYS A 1 141 ? 13.685 -6.340 -27.576 1.00 52.19 141 LYS A C 1
ATOM 1075 O O . LYS A 1 141 ? 13.019 -6.627 -28.565 1.00 52.19 141 LYS A O 1
ATOM 1080 N N . ASN A 1 142 ? 14.554 -7.184 -27.017 1.00 47.66 142 ASN A N 1
ATOM 1081 C CA . ASN A 1 142 ? 14.833 -8.537 -27.507 1.00 47.66 142 ASN A CA 1
ATOM 1082 C C . ASN A 1 142 ? 14.169 -9.639 -26.672 1.00 47.66 142 ASN A C 1
ATOM 1084 O O . ASN A 1 142 ? 14.221 -10.811 -27.055 1.00 47.66 142 ASN A O 1
ATOM 1088 N N . ASP A 1 143 ? 13.575 -9.294 -25.531 1.00 48.41 143 ASP A N 1
ATOM 1089 C CA . ASP A 1 143 ? 12.914 -10.274 -24.692 1.00 48.41 143 ASP A CA 1
ATOM 1090 C C . ASP A 1 143 ? 11.558 -10.618 -25.308 1.00 48.41 143 ASP A C 1
ATOM 1092 O O . ASP A 1 143 ? 10.662 -9.780 -25.386 1.00 48.41 143 ASP A O 1
ATOM 1096 N N . LYS A 1 144 ? 11.390 -11.873 -25.740 1.00 45.84 144 LYS A N 1
ATOM 1097 C CA . LYS A 1 144 ? 10.114 -12.443 -26.210 1.00 45.84 144 LYS A CA 1
ATOM 1098 C C . LYS A 1 144 ? 9.108 -12.605 -25.056 1.00 45.84 144 LYS A C 1
ATOM 1100 O O . LYS A 1 144 ? 8.397 -13.605 -24.978 1.00 45.84 144 LYS A O 1
ATOM 1105 N N . ARG A 1 145 ? 9.059 -11.650 -24.127 1.00 50.25 145 ARG A N 1
ATOM 1106 C CA . ARG A 1 145 ? 8.014 -11.540 -23.111 1.00 50.25 145 ARG A CA 1
ATOM 1107 C C . ARG A 1 145 ? 6.777 -11.074 -23.858 1.00 50.25 145 ARG A C 1
ATOM 1109 O O . ARG A 1 145 ? 6.711 -9.902 -24.207 1.00 50.25 145 ARG A O 1
ATOM 1116 N N . GLU A 1 146 ? 5.875 -12.009 -24.153 1.00 42.47 146 GLU A N 1
ATOM 1117 C CA . GLU A 1 146 ? 4.609 -11.782 -24.857 1.00 42.47 146 GLU A CA 1
ATOM 1118 C C . GLU A 1 146 ? 4.030 -10.406 -24.514 1.00 42.47 146 GLU A C 1
ATOM 1120 O O . GLU A 1 146 ? 3.627 -10.135 -23.380 1.00 42.47 146 GLU A O 1
ATOM 1125 N N . VAL A 1 147 ? 4.087 -9.516 -25.504 1.00 41.53 147 VAL A N 1
ATOM 1126 C CA . VAL A 1 147 ? 3.538 -8.167 -25.454 1.00 41.53 147 VAL A CA 1
ATOM 1127 C C . VAL A 1 147 ? 2.029 -8.328 -25.537 1.00 41.53 147 VAL A C 1
ATOM 1129 O O . VAL A 1 147 ? 1.441 -8.285 -26.613 1.00 41.53 147 VAL A O 1
ATOM 1132 N N . TYR A 1 148 ? 1.400 -8.600 -24.401 1.00 42.34 148 TYR A N 1
ATOM 1133 C CA . TYR A 1 148 ? 0.005 -8.243 -24.244 1.00 42.34 148 TYR A CA 1
ATOM 1134 C C . TYR A 1 148 ? -0.023 -6.763 -23.866 1.00 42.34 148 TYR A C 1
ATOM 1136 O O . TYR A 1 148 ? 0.316 -6.399 -22.744 1.00 42.34 148 TYR A O 1
ATOM 1144 N N . GLU A 1 149 ? -0.438 -5.965 -24.850 1.00 48.72 149 GLU A N 1
ATOM 1145 C CA . GLU A 1 149 ? -0.904 -4.576 -24.768 1.00 48.72 149 GLU A CA 1
ATOM 1146 C C . GLU A 1 149 ? 0.135 -3.465 -24.989 1.00 48.72 149 GLU A C 1
ATOM 1148 O O . GLU A 1 149 ? 1.264 -3.495 -24.507 1.00 48.72 149 GLU A O 1
ATOM 1153 N N . ASP A 1 150 ? -0.307 -2.452 -25.738 1.00 53.75 150 ASP A N 1
ATOM 1154 C CA . ASP A 1 150 ? 0.438 -1.309 -26.280 1.00 53.75 150 ASP A CA 1
ATOM 1155 C C . ASP A 1 150 ? 1.012 -0.336 -25.224 1.00 53.75 150 ASP A C 1
ATOM 1157 O O . ASP A 1 150 ? 1.449 0.761 -25.572 1.00 53.75 150 ASP A O 1
ATOM 1161 N N . TYR A 1 151 ? 1.013 -0.705 -23.935 1.00 61.22 151 TYR A N 1
ATOM 1162 C CA . TYR A 1 151 ? 1.429 0.160 -22.831 1.00 61.22 151 TYR A CA 1
ATOM 1163 C C . TYR A 1 151 ? 2.474 -0.486 -21.902 1.00 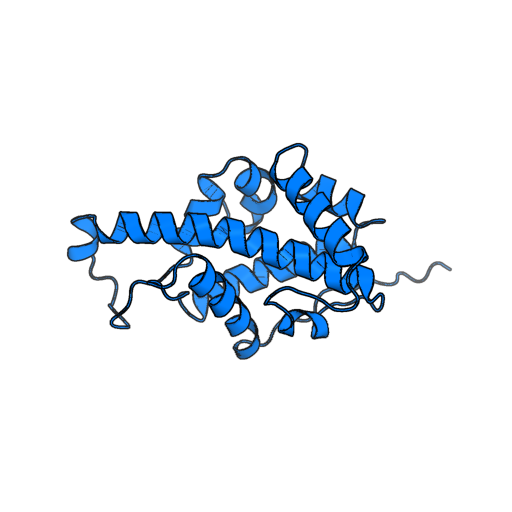61.22 151 TYR A C 1
ATOM 1165 O O . TYR A 1 151 ? 2.299 -1.624 -21.458 1.00 61.22 151 TYR A O 1
ATOM 1173 N N . PRO A 1 152 ? 3.523 0.269 -21.523 1.00 78.56 152 PRO A N 1
ATOM 1174 C CA . PRO A 1 152 ? 4.348 0.011 -20.345 1.00 78.56 152 PRO A CA 1
ATOM 1175 C C . PRO A 1 152 ? 3.542 -0.464 -19.131 1.00 78.56 152 PRO A C 1
ATOM 1177 O O . PRO A 1 152 ? 2.553 0.170 -18.760 1.00 78.56 152 PRO A O 1
ATOM 1180 N N . ALA A 1 153 ? 3.970 -1.552 -18.484 1.00 86.38 153 ALA A N 1
ATOM 1181 C CA . ALA A 1 153 ? 3.260 -2.103 -17.332 1.00 86.38 153 ALA A CA 1
ATOM 1182 C C . ALA A 1 153 ? 4.184 -2.398 -16.145 1.00 86.38 153 ALA A C 1
ATOM 1184 O O . ALA A 1 153 ? 5.210 -3.053 -16.322 1.00 86.38 153 ALA A O 1
ATOM 1185 N N . ILE A 1 154 ? 3.768 -1.994 -14.940 1.00 92.25 154 ILE A N 1
ATOM 1186 C CA . ILE A 1 154 ? 4.383 -2.341 -13.652 1.00 92.25 154 ILE A CA 1
ATOM 1187 C C . ILE A 1 154 ? 3.998 -3.781 -13.301 1.00 92.25 154 ILE A C 1
ATOM 1189 O O . ILE A 1 154 ? 2.838 -4.091 -12.985 1.00 92.25 154 ILE A O 1
ATOM 1193 N N . ARG A 1 155 ? 4.969 -4.689 -13.368 1.00 91.75 155 ARG A N 1
ATOM 1194 C CA . ARG A 1 155 ? 4.802 -6.139 -13.197 1.00 91.75 155 ARG A CA 1
ATOM 1195 C C . ARG A 1 155 ? 5.107 -6.577 -11.760 1.00 91.75 155 ARG A C 1
ATOM 1197 O O . ARG A 1 155 ? 5.773 -5.858 -11.015 1.00 91.75 155 ARG A O 1
ATOM 1204 N N . PRO A 1 156 ? 4.730 -7.811 -11.369 1.00 93.62 156 PRO A N 1
ATOM 1205 C CA . PRO A 1 156 ? 5.081 -8.347 -10.053 1.00 93.62 156 PRO A CA 1
ATOM 1206 C C . PRO A 1 156 ? 6.590 -8.369 -9.772 1.00 93.62 156 PRO A C 1
ATOM 1208 O O . PRO A 1 156 ? 7.003 -8.222 -8.624 1.00 93.62 156 PRO A O 1
ATOM 1211 N N . SER A 1 157 ? 7.417 -8.548 -10.810 1.00 91.69 157 SER A N 1
ATOM 1212 C CA . SER A 1 157 ? 8.879 -8.485 -10.698 1.00 91.69 157 SER A CA 1
ATOM 1213 C C . SER A 1 157 ? 9.376 -7.109 -10.273 1.00 91.69 157 SER A C 1
ATOM 1215 O O . SER A 1 157 ? 10.340 -7.030 -9.519 1.00 91.69 157 SER A O 1
ATOM 1217 N N . ASP A 1 158 ? 8.709 -6.048 -10.720 1.00 94.00 158 ASP A N 1
ATOM 1218 C CA . ASP A 1 158 ? 9.121 -4.668 -10.469 1.00 94.00 158 ASP A CA 1
ATOM 1219 C C . ASP A 1 158 ? 8.738 -4.270 -9.042 1.00 94.00 158 ASP A C 1
ATOM 1221 O O . ASP A 1 158 ? 9.557 -3.709 -8.323 1.00 94.00 158 ASP A O 1
ATOM 1225 N N . LEU A 1 159 ? 7.553 -4.695 -8.577 1.00 97.44 159 LEU A N 1
ATOM 1226 C CA . LEU A 1 159 ? 7.151 -4.589 -7.167 1.00 97.44 159 LEU A CA 1
ATOM 1227 C C . LEU A 1 159 ? 8.135 -5.328 -6.247 1.00 97.44 159 LEU A C 1
ATOM 1229 O O . LEU A 1 159 ? 8.544 -4.816 -5.209 1.00 97.44 159 LEU A O 1
ATOM 1233 N N . LYS A 1 160 ? 8.548 -6.540 -6.642 1.00 96.44 160 LYS A N 1
ATOM 1234 C CA . LYS A 1 160 ? 9.542 -7.322 -5.899 1.00 96.44 160 LYS A CA 1
ATOM 1235 C C . LYS A 1 160 ? 10.901 -6.621 -5.865 1.00 96.44 160 LYS A C 1
ATOM 1237 O O . LYS A 1 160 ? 11.545 -6.613 -4.821 1.00 96.44 160 LYS A O 1
ATOM 1242 N N . ALA A 1 161 ? 11.335 -6.044 -6.983 1.00 94.75 161 ALA A N 1
ATOM 1243 C CA . ALA A 1 161 ? 12.589 -5.306 -7.068 1.00 94.75 161 ALA A CA 1
ATOM 1244 C C . ALA A 1 161 ? 12.555 -4.005 -6.249 1.00 94.75 161 ALA A C 1
ATOM 1246 O O . ALA A 1 161 ? 13.543 -3.694 -5.593 1.00 94.75 161 ALA A O 1
ATOM 1247 N N . ALA A 1 162 ? 11.423 -3.295 -6.227 1.00 97.31 162 ALA A N 1
ATOM 1248 C CA . ALA A 1 162 ? 11.220 -2.116 -5.386 1.00 97.31 162 ALA A CA 1
ATOM 1249 C C . ALA A 1 162 ? 11.454 -2.444 -3.907 1.00 97.31 162 ALA A C 1
ATOM 1251 O O . ALA A 1 162 ? 12.305 -1.833 -3.268 1.00 97.31 162 ALA A O 1
ATOM 1252 N N . VAL A 1 163 ? 10.791 -3.489 -3.399 1.00 98.19 163 VAL A N 1
ATOM 1253 C CA . VAL A 1 163 ? 10.972 -3.942 -2.010 1.00 98.19 163 VAL A CA 1
ATOM 1254 C C . VAL A 1 163 ? 12.383 -4.476 -1.761 1.00 98.19 163 VAL A C 1
ATOM 1256 O O . VAL A 1 163 ? 12.905 -4.312 -0.670 1.00 98.19 163 VAL A O 1
ATOM 1259 N N . ALA A 1 164 ? 13.030 -5.112 -2.740 1.00 97.56 164 ALA A N 1
ATOM 1260 C CA . ALA A 1 164 ? 14.387 -5.636 -2.568 1.00 97.56 164 ALA A CA 1
ATOM 1261 C C . ALA A 1 164 ? 15.461 -4.542 -2.456 1.00 97.56 164 ALA A C 1
ATOM 1263 O O . ALA A 1 164 ? 16.481 -4.767 -1.799 1.00 97.56 164 ALA A O 1
ATOM 1264 N N . ASN A 1 165 ? 15.256 -3.420 -3.148 1.00 95.88 165 ASN A N 1
ATOM 1265 C CA . ASN A 1 165 ? 16.259 -2.373 -3.334 1.00 95.88 165 ASN A CA 1
ATOM 1266 C C . ASN A 1 165 ? 16.142 -1.230 -2.321 1.00 95.88 165 ASN A C 1
ATOM 1268 O O . ASN A 1 165 ? 17.099 -0.474 -2.173 1.00 95.88 165 ASN A O 1
ATOM 1272 N N . ASP A 1 166 ? 15.009 -1.111 -1.634 1.00 97.38 166 ASP A N 1
ATOM 1273 C CA . ASP A 1 166 ? 14.813 -0.149 -0.555 1.00 97.38 166 ASP A CA 1
ATOM 1274 C C . ASP A 1 166 ? 14.979 -0.825 0.813 1.00 97.38 166 ASP A C 1
ATOM 1276 O O . ASP A 1 166 ? 14.355 -1.847 1.096 1.00 97.38 166 ASP A O 1
ATOM 1280 N N . ALA A 1 167 ? 15.856 -0.286 1.662 1.00 96.56 167 ALA A N 1
ATOM 1281 C CA . ALA A 1 167 ? 16.231 -0.933 2.919 1.00 96.56 167 ALA A CA 1
ATOM 1282 C C . ALA A 1 167 ? 15.078 -0.993 3.935 1.00 96.56 167 ALA A C 1
ATOM 1284 O O . ALA A 1 167 ? 14.935 -2.002 4.634 1.00 96.56 167 ALA A O 1
ATOM 1285 N N . GLU A 1 168 ? 14.254 0.054 4.016 1.00 96.94 168 GLU A N 1
ATOM 1286 C CA . GLU A 1 168 ? 13.143 0.110 4.966 1.00 96.94 168 GLU A CA 1
ATOM 1287 C C . GLU A 1 168 ? 11.972 -0.763 4.498 1.00 96.94 168 GLU A C 1
ATOM 1289 O O . GLU A 1 168 ? 11.446 -1.557 5.283 1.00 96.94 168 GLU A O 1
ATOM 1294 N N . LEU A 1 169 ? 11.627 -0.731 3.205 1.00 97.69 169 LEU A N 1
ATOM 1295 C CA . LEU A 1 169 ? 10.627 -1.627 2.616 1.00 97.69 169 LEU A CA 1
ATOM 1296 C C . LEU A 1 169 ? 11.073 -3.086 2.682 1.00 97.69 169 LEU A C 1
ATOM 1298 O O . LEU A 1 169 ? 10.257 -3.962 2.977 1.00 97.69 169 LEU A O 1
ATOM 1302 N N . LYS A 1 170 ? 12.359 -3.373 2.451 1.00 97.81 170 LYS A N 1
ATOM 1303 C CA . LYS A 1 170 ? 12.911 -4.723 2.596 1.00 97.81 170 LYS A CA 1
ATOM 1304 C C . LYS A 1 170 ? 12.774 -5.228 4.024 1.00 97.81 170 LYS A C 1
ATOM 1306 O O . LYS A 1 170 ? 12.380 -6.375 4.227 1.00 97.81 170 LYS A O 1
ATOM 1311 N N . ARG A 1 171 ? 13.082 -4.390 5.013 1.00 96.50 171 ARG A N 1
ATOM 1312 C CA . ARG A 1 171 ? 12.907 -4.724 6.431 1.00 96.50 171 ARG A CA 1
ATOM 1313 C C . ARG A 1 171 ? 11.438 -5.012 6.747 1.00 96.50 171 ARG A C 1
ATOM 1315 O O . ARG A 1 171 ? 11.152 -6.045 7.343 1.00 96.50 171 ARG A O 1
ATOM 1322 N N . ALA A 1 172 ? 10.531 -4.139 6.312 1.00 96.31 172 ALA A N 1
ATOM 1323 C CA . ALA A 1 172 ? 9.106 -4.237 6.619 1.00 96.31 172 ALA A CA 1
ATOM 1324 C C . ALA A 1 172 ? 8.401 -5.397 5.890 1.00 96.31 172 ALA A C 1
ATOM 1326 O O . ALA A 1 172 ? 7.571 -6.098 6.467 1.00 96.31 172 ALA A O 1
ATOM 1327 N N . PHE A 1 173 ? 8.730 -5.631 4.615 1.00 97.75 173 PHE A N 1
ATOM 1328 C CA . PHE A 1 173 ? 7.952 -6.504 3.727 1.00 97.75 173 PHE A CA 1
ATOM 1329 C C . PHE A 1 173 ? 8.784 -7.540 2.957 1.00 97.75 173 PHE A C 1
ATOM 1331 O O . PHE A 1 173 ? 8.220 -8.325 2.190 1.00 97.75 173 PHE A O 1
ATOM 1338 N N . GLY A 1 174 ? 10.100 -7.624 3.163 1.00 96.12 174 GLY A N 1
ATOM 1339 C CA . GLY A 1 174 ? 10.980 -8.528 2.412 1.00 96.12 174 GLY A CA 1
ATOM 1340 C C . GLY A 1 174 ? 10.567 -9.998 2.504 1.00 96.12 174 GLY A C 1
ATOM 1341 O O . GLY A 1 174 ? 10.525 -10.699 1.493 1.00 96.12 174 GLY A O 1
ATOM 1342 N N . ALA A 1 175 ? 10.113 -10.448 3.679 1.00 95.25 175 ALA A N 1
ATOM 1343 C CA . ALA A 1 175 ? 9.583 -11.801 3.862 1.00 95.25 175 ALA A CA 1
ATOM 1344 C C . ALA A 1 175 ? 8.344 -12.083 2.987 1.00 95.25 175 ALA A C 1
ATOM 1346 O O . ALA A 1 175 ? 8.230 -13.163 2.403 1.00 95.25 175 ALA A O 1
ATOM 1347 N N . LEU A 1 176 ? 7.439 -11.106 2.847 1.00 95.50 176 LEU A N 1
ATOM 1348 C CA . LEU A 1 176 ? 6.239 -11.223 2.014 1.00 95.50 176 LEU A CA 1
ATOM 1349 C C . LEU A 1 176 ? 6.597 -11.288 0.521 1.00 95.50 176 LEU A C 1
ATOM 1351 O O . LEU A 1 176 ? 6.014 -12.077 -0.228 1.00 95.50 176 LEU A O 1
ATOM 1355 N N . PHE A 1 177 ? 7.584 -10.497 0.098 1.00 94.88 177 PHE A N 1
ATOM 1356 C CA . PHE A 1 177 ? 8.052 -10.432 -1.290 1.00 94.88 177 PHE A CA 1
ATOM 1357 C C . PHE A 1 177 ? 9.130 -11.476 -1.634 1.00 94.88 177 PHE A C 1
ATOM 1359 O O . PHE A 1 177 ? 9.464 -11.657 -2.810 1.00 94.88 177 PHE A O 1
ATOM 1366 N N . LYS A 1 178 ? 9.620 -12.226 -0.637 1.00 95.06 178 LYS A N 1
ATOM 1367 C CA . LYS A 1 178 ? 10.706 -13.215 -0.741 1.00 95.06 178 LYS A CA 1
ATOM 1368 C C . LYS A 1 178 ? 12.005 -12.582 -1.269 1.00 95.06 178 LYS A C 1
ATOM 1370 O O . LYS A 1 178 ? 12.513 -13.029 -2.311 1.00 95.06 178 LYS A O 1
ATOM 1375 N N . VAL A 1 179 ? 12.477 -11.526 -0.594 1.00 91.25 179 VAL A N 1
ATOM 1376 C CA . VAL A 1 179 ? 13.677 -10.718 -0.921 1.00 91.25 179 VAL A CA 1
ATOM 1377 C C . VAL A 1 179 ? 14.508 -10.351 0.297 1.00 91.25 179 VAL A C 1
ATOM 1379 O O . VAL A 1 179 ? 13.947 -10.301 1.410 1.00 91.25 179 VAL A O 1
#

Sequence (179 aa):
MSQNQATPKMKKMSVDDQGCFMIIAESCHPGQRLAYPNSAKVLAGLTSHIVNRFMEADTVEICLAEIFGEGELLDHAVNNVTAVAKATDYPGNLYTLLKYMPCSDKITTMQIVATIEYVCTEILALAGAISEKLQDQPQWKNDKREVYEDYPAIRPSDLKAAVANDAELKRAFGALFKV

pLDDT: mean 88.13, std 14.3, range [41.53, 98.31]

Secondary structure (DSSP, 8-state):
-----PPP-PPPPPTGGGGGHHHHHHHH-TT-EE-TTHHHHHHHHHHHHHHHHHHHSSSHHHHHHHHH-SSHHHHHHHHHHHHHHT-SS--SS-GGGGGG-S---HHHHHHHHHHHHHHHHHHHHHHHHHHHHHHTSHHHHH------SSS-EE-HHHHHHHHHH-HHHHHHHHHHHT-

Radius of gyration: 17.1 Å; chains: 1; bounding box: 34×34×58 Å